Protein AF-A0A949I8U2-F1 (afdb_monomer_lite)

pLDDT: mean 82.17, std 10.76, range [51.12, 95.31]

Radius of gyration: 41.18 Å; chains: 1; bounding box: 83×36×107 Å

Sequence (139 aa):
MKFLATILLMGFMGMALFGLIGMTHQMSGHSGSDCLASFVVGNIICPDGNDSFSYAFYHIQAYQFFGNAFISSFAAISAVIALAFVLAFIFIEIDNRLVLKSQIFYLKKRFSEIIDSLISSRGNFIRWLSLLENSPSAR

Secondary structure (DSSP, 8-state):
-HHHHHHHHHHHHHHHHHHHHHGGGS-TTS-SS--TTHHHHTSPPPPPTTSHHHHHHHHHHHHHHHHHHHHHHHHHHHHHHHHHHHHHHHHHHHHHHHHHHHHHHHHHHHHHHHHHHHHHHHHHHHHHHHHHHT-GGG-

Structure (mmCIF, N/CA/C/O backbone):
data_AF-A0A949I8U2-F1
#
_entry.id   AF-A0A949I8U2-F1
#
loop_
_atom_site.group_PDB
_atom_site.id
_atom_site.type_symbol
_atom_site.label_atom_id
_atom_site.label_alt_id
_atom_site.label_comp_id
_atom_site.label_asym_id
_atom_site.label_entity_id
_atom_site.label_seq_id
_atom_site.pdbx_PDB_ins_code
_atom_site.Cartn_x
_atom_site.Cartn_y
_atom_site.Cartn_z
_atom_site.occupancy
_atom_site.B_iso_or_equiv
_atom_site.auth_seq_id
_atom_site.auth_comp_id
_atom_site.auth_asym_id
_atom_site.auth_atom_id
_atom_site.pdbx_PDB_model_num
ATOM 1 N N . MET A 1 1 ? -12.451 -17.356 -19.243 1.00 68.12 1 MET A N 1
ATOM 2 C CA . MET A 1 1 ? -11.489 -16.446 -18.575 1.00 68.12 1 MET A CA 1
ATOM 3 C C . MET A 1 1 ? -10.033 -16.762 -18.901 1.00 68.12 1 MET A C 1
ATOM 5 O O . MET A 1 1 ? -9.358 -15.872 -19.387 1.00 68.12 1 MET A O 1
ATOM 9 N N . LYS A 1 2 ? -9.547 -18.001 -18.708 1.00 85.56 2 LYS A N 1
ATOM 10 C CA . LYS A 1 2 ? -8.128 -18.354 -18.937 1.00 85.56 2 LYS A CA 1
ATOM 11 C C . LYS A 1 2 ? -7.639 -18.087 -20.370 1.00 85.56 2 LYS A C 1
ATOM 13 O O . LYS A 1 2 ? -6.635 -17.416 -20.531 1.00 85.56 2 LYS A O 1
ATOM 18 N N . PHE A 1 3 ? -8.396 -18.523 -21.382 1.00 93.44 3 PHE A N 1
ATOM 19 C CA . PHE A 1 3 ? -8.040 -18.339 -22.798 1.00 93.44 3 PHE A CA 1
ATOM 20 C C . PHE A 1 3 ? -7.952 -16.861 -23.219 1.00 93.44 3 PHE A C 1
ATOM 22 O O . PHE A 1 3 ? -6.986 -16.435 -23.848 1.00 93.44 3 PHE A O 1
ATOM 29 N N . LEU A 1 4 ? -8.937 -16.061 -22.800 1.00 93.94 4 LEU A N 1
ATOM 30 C CA . LEU A 1 4 ? -8.969 -14.623 -23.061 1.00 93.94 4 LEU A CA 1
ATOM 31 C C . LEU A 1 4 ? -7.820 -13.895 -22.346 1.00 93.94 4 LEU A C 1
ATOM 33 O O . LEU A 1 4 ? -7.186 -13.033 -22.945 1.00 93.94 4 LEU A O 1
ATOM 37 N N . ALA A 1 5 ? -7.500 -14.293 -21.110 1.00 94.19 5 ALA A N 1
ATOM 38 C CA . ALA A 1 5 ? -6.348 -13.768 -20.382 1.00 94.19 5 ALA A CA 1
ATOM 39 C C . ALA A 1 5 ? -5.021 -14.102 -21.082 1.00 94.19 5 ALA A C 1
ATOM 41 O O . ALA A 1 5 ? -4.173 -13.226 -21.207 1.00 94.19 5 ALA A O 1
ATOM 42 N N . THR A 1 6 ? -4.850 -15.325 -21.598 1.00 94.31 6 THR A N 1
ATOM 43 C CA . THR A 1 6 ? -3.654 -15.691 -22.375 1.00 94.31 6 THR A CA 1
ATOM 44 C C . THR A 1 6 ? -3.523 -14.889 -23.664 1.00 94.31 6 THR A C 1
ATOM 46 O O . THR A 1 6 ? -2.426 -14.431 -23.961 1.00 94.31 6 THR A O 1
ATOM 49 N N . ILE A 1 7 ? -4.616 -14.659 -24.402 1.00 95.19 7 ILE A N 1
ATOM 50 C CA . ILE A 1 7 ? -4.581 -13.833 -25.621 1.00 95.19 7 ILE A CA 1
ATOM 51 C C . ILE A 1 7 ? -4.196 -12.391 -25.286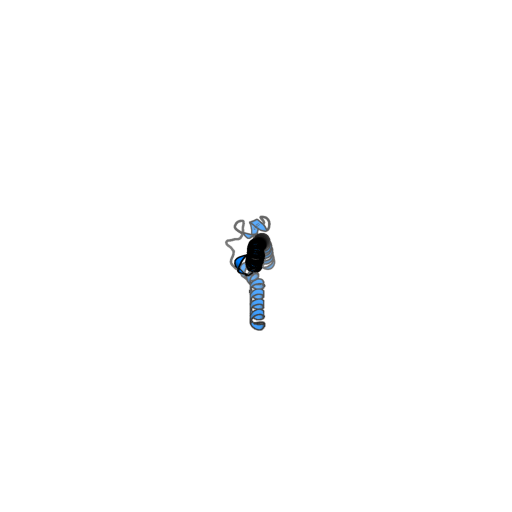 1.00 95.19 7 ILE A C 1
ATOM 53 O O . ILE A 1 7 ? -3.329 -11.823 -25.946 1.00 95.19 7 ILE A O 1
ATOM 57 N N . LEU A 1 8 ? -4.799 -11.811 -24.245 1.00 95.31 8 LEU A N 1
ATOM 58 C CA . LEU A 1 8 ? -4.476 -10.458 -23.786 1.00 95.31 8 LEU A CA 1
ATOM 59 C C . LEU A 1 8 ? -3.012 -10.331 -23.375 1.00 95.31 8 LEU A C 1
ATOM 61 O O . LEU A 1 8 ? -2.348 -9.378 -23.771 1.00 95.31 8 LEU A O 1
ATOM 65 N N . LEU A 1 9 ? -2.501 -11.300 -22.618 1.00 94.88 9 LEU A N 1
ATOM 66 C CA . LEU A 1 9 ? -1.115 -11.302 -22.164 1.00 94.88 9 LEU A CA 1
ATOM 67 C C . LEU A 1 9 ? -0.157 -11.429 -23.351 1.00 94.88 9 LEU A C 1
ATOM 69 O O . LEU A 1 9 ? 0.825 -10.698 -23.423 1.00 94.88 9 LEU A O 1
ATOM 73 N N . MET A 1 10 ? -0.471 -12.291 -24.319 1.00 93.25 10 MET A N 1
ATOM 74 C CA . MET A 1 10 ? 0.351 -12.474 -25.513 1.00 93.25 10 MET A CA 1
ATOM 75 C C . MET A 1 10 ? 0.344 -11.233 -26.416 1.00 93.25 10 MET A C 1
ATOM 77 O O . MET A 1 10 ? 1.399 -10.822 -26.893 1.00 93.25 10 MET A O 1
ATOM 81 N N . GLY A 1 11 ? -0.814 -10.588 -26.592 1.00 92.19 11 GLY A N 1
ATOM 82 C CA . GLY A 1 11 ? -0.933 -9.322 -27.319 1.00 92.19 11 GLY A CA 1
ATOM 83 C C . GLY A 1 11 ? -0.207 -8.172 -26.622 1.00 92.19 11 GLY A C 1
ATOM 84 O O . GLY A 1 11 ? 0.500 -7.406 -27.273 1.00 92.19 11 GLY A O 1
ATOM 85 N N . PHE A 1 12 ? -0.311 -8.088 -25.294 1.00 91.38 12 PHE A N 1
ATOM 86 C CA . PHE A 1 12 ? 0.429 -7.118 -24.492 1.00 91.38 12 PHE A CA 1
ATOM 87 C C . PHE A 1 12 ? 1.941 -7.320 -24.620 1.00 91.38 12 PHE A C 1
ATOM 89 O O . PHE A 1 12 ? 2.662 -6.366 -24.897 1.00 91.38 12 PHE A O 1
ATOM 96 N N . MET A 1 13 ? 2.420 -8.562 -24.494 1.00 88.88 13 MET A N 1
ATOM 97 C CA . MET A 1 13 ? 3.840 -8.887 -24.634 1.00 88.88 13 MET A CA 1
ATOM 98 C C . MET A 1 13 ? 4.349 -8.574 -26.046 1.00 88.88 13 MET A C 1
ATOM 100 O O . MET A 1 13 ? 5.430 -8.016 -26.203 1.00 88.88 13 MET A O 1
ATOM 104 N N . GLY A 1 14 ? 3.548 -8.881 -27.070 1.00 86.62 14 GLY A N 1
ATOM 105 C CA . GLY A 1 14 ? 3.848 -8.535 -28.456 1.00 86.62 14 GLY A CA 1
ATOM 106 C C . GLY A 1 14 ? 3.973 -7.026 -28.655 1.00 86.62 14 GLY A C 1
ATOM 107 O O . GLY A 1 14 ? 4.978 -6.563 -29.185 1.00 86.62 14 GLY A O 1
ATOM 108 N N . MET A 1 15 ? 3.007 -6.240 -28.173 1.00 83.69 15 MET A N 1
ATOM 109 C CA . MET A 1 15 ? 3.086 -4.778 -28.253 1.00 83.69 15 MET A CA 1
ATOM 110 C C . MET A 1 15 ? 4.267 -4.210 -27.464 1.00 83.69 15 MET A C 1
ATOM 112 O O . MET A 1 15 ? 4.915 -3.285 -27.943 1.00 83.69 15 MET A O 1
ATOM 116 N N . ALA A 1 16 ? 4.591 -4.770 -26.299 1.00 81.25 16 ALA A N 1
ATOM 117 C CA . ALA A 1 16 ? 5.736 -4.329 -25.507 1.00 81.25 16 ALA A CA 1
ATOM 118 C C . ALA A 1 16 ? 7.074 -4.592 -26.222 1.00 81.25 16 ALA A C 1
ATOM 120 O O . ALA A 1 16 ? 7.932 -3.714 -26.259 1.00 81.25 16 ALA A O 1
ATOM 121 N N . LEU A 1 17 ? 7.245 -5.778 -26.816 1.00 78.62 17 LEU A N 1
ATOM 122 C CA . LEU A 1 17 ? 8.485 -6.167 -27.496 1.00 78.62 17 LEU A CA 1
ATOM 123 C C . LEU A 1 17 ? 8.657 -5.464 -28.847 1.00 78.62 17 LEU A C 1
ATOM 125 O O . LEU A 1 17 ? 9.728 -4.937 -29.137 1.00 78.62 17 LEU A O 1
ATOM 129 N N . PHE A 1 18 ? 7.611 -5.439 -29.675 1.00 79.38 18 PHE A N 1
ATOM 130 C CA . PHE A 1 18 ? 7.691 -4.886 -31.030 1.00 79.38 18 PHE A CA 1
ATOM 131 C C . PHE A 1 18 ? 7.427 -3.379 -31.087 1.00 79.38 18 PHE A C 1
ATOM 133 O O . PHE A 1 18 ? 7.906 -2.714 -32.004 1.00 79.38 18 PHE A O 1
ATOM 140 N N . GLY A 1 19 ? 6.717 -2.815 -30.106 1.00 78.06 19 GLY A N 1
ATOM 141 C CA . GLY A 1 19 ? 6.417 -1.384 -30.056 1.00 78.06 19 GLY A CA 1
ATOM 142 C C . GLY A 1 19 ? 7.671 -0.519 -29.949 1.00 78.06 19 GLY A C 1
ATOM 143 O O . GLY A 1 19 ? 7.775 0.481 -30.649 1.00 78.06 19 GLY A O 1
ATOM 144 N N . LEU A 1 20 ? 8.656 -0.939 -29.148 1.00 74.44 20 LEU A N 1
ATOM 145 C CA . LEU A 1 20 ? 9.923 -0.214 -28.977 1.00 74.44 20 LEU A CA 1
ATOM 146 C C . LEU A 1 20 ? 10.793 -0.232 -30.238 1.00 74.44 20 LEU A C 1
ATOM 148 O O . LEU A 1 20 ? 11.440 0.761 -30.557 1.00 74.44 20 LEU A O 1
ATOM 152 N N . ILE A 1 21 ? 10.783 -1.345 -30.972 1.00 73.19 21 ILE A N 1
ATOM 153 C CA . ILE A 1 21 ? 11.519 -1.477 -32.234 1.00 73.19 21 ILE A CA 1
ATOM 154 C C . ILE A 1 21 ? 10.865 -0.604 -33.312 1.00 73.19 21 ILE A C 1
ATOM 156 O O . ILE A 1 21 ? 11.561 0.019 -34.101 1.00 73.19 21 ILE A O 1
ATOM 160 N N . GLY A 1 22 ? 9.532 -0.497 -33.319 1.00 71.94 22 GLY A N 1
ATOM 161 C CA . GLY A 1 22 ? 8.802 0.368 -34.249 1.00 71.94 22 GLY A CA 1
ATOM 162 C C . GLY A 1 22 ? 9.002 1.872 -34.017 1.00 71.94 22 GLY A C 1
ATOM 163 O O . GLY A 1 22 ? 8.816 2.654 -34.947 1.00 71.94 22 GLY A O 1
ATOM 164 N N . MET A 1 23 ? 9.410 2.294 -32.813 1.00 70.56 23 MET A N 1
ATOM 165 C CA . MET A 1 23 ? 9.640 3.711 -32.479 1.00 70.56 23 MET A CA 1
ATOM 166 C C . MET A 1 23 ? 10.866 4.325 -33.177 1.00 70.56 23 MET A C 1
ATOM 168 O O . MET A 1 23 ? 10.978 5.546 -33.254 1.00 70.56 23 MET A O 1
ATOM 172 N N . THR A 1 24 ? 11.771 3.508 -33.719 1.00 69.06 24 THR A N 1
ATOM 173 C CA . THR A 1 24 ? 13.047 3.953 -34.310 1.00 69.06 24 THR A CA 1
ATOM 174 C C . THR A 1 24 ? 12.869 4.698 -35.637 1.00 69.06 24 THR A C 1
ATOM 176 O O . THR A 1 24 ? 13.726 5.490 -36.026 1.00 69.06 24 THR A O 1
ATOM 179 N N . HIS A 1 25 ? 11.747 4.481 -36.331 1.00 57.88 25 HIS A N 1
ATOM 180 C CA . HIS A 1 25 ? 11.596 4.821 -37.747 1.00 57.88 25 HIS A CA 1
ATOM 181 C C . HIS A 1 25 ? 11.110 6.249 -38.061 1.00 57.88 25 HIS A C 1
ATOM 183 O O . HIS A 1 25 ? 10.920 6.560 -39.236 1.00 57.88 25 HIS A O 1
ATOM 189 N N . GLN A 1 26 ? 10.905 7.139 -37.080 1.00 54.75 26 GLN A N 1
ATOM 190 C CA . GLN A 1 26 ? 10.228 8.420 -37.364 1.00 54.75 26 GLN A CA 1
ATOM 191 C C . GLN A 1 26 ? 10.635 9.633 -36.515 1.00 54.75 26 GLN A C 1
ATOM 193 O O . GLN A 1 26 ? 9.922 10.633 -36.496 1.00 54.75 26 GLN A O 1
ATOM 198 N N . MET A 1 27 ? 11.784 9.596 -35.839 1.00 55.94 27 MET A N 1
ATOM 199 C CA . MET A 1 27 ? 12.184 10.662 -34.907 1.00 55.94 27 MET A CA 1
ATOM 200 C C . MET A 1 27 ? 13.413 11.468 -35.346 1.00 55.94 27 MET A C 1
ATOM 202 O O . MET A 1 27 ? 14.183 11.927 -34.508 1.00 55.94 27 MET A O 1
ATOM 206 N N . SER A 1 28 ? 13.564 11.743 -36.645 1.00 52.69 28 SER A N 1
ATOM 207 C CA . SER A 1 28 ? 14.582 12.686 -37.154 1.00 52.69 28 SER A CA 1
ATOM 208 C C . SER A 1 28 ? 14.428 14.128 -36.623 1.00 52.69 28 SER A C 1
ATOM 210 O O . SER A 1 28 ? 15.264 14.972 -36.921 1.00 52.69 28 SER A O 1
ATOM 212 N N . GLY A 1 29 ? 13.364 14.424 -35.861 1.00 53.69 29 GLY A N 1
ATOM 213 C CA . GLY A 1 29 ? 13.139 15.705 -35.179 1.00 53.69 29 GLY A CA 1
ATOM 214 C C . GLY A 1 29 ? 13.449 15.718 -33.674 1.00 53.69 29 GLY A C 1
ATOM 215 O O . GLY A 1 29 ? 13.360 16.780 -33.069 1.00 53.69 29 GLY A O 1
ATOM 216 N N . HIS A 1 30 ? 13.802 14.577 -33.064 1.00 57.88 30 HIS A N 1
ATOM 217 C CA . HIS A 1 30 ? 14.139 14.463 -31.630 1.00 57.88 30 HIS A CA 1
ATOM 218 C C . HIS A 1 30 ? 15.588 14.013 -31.375 1.00 57.88 30 HIS A C 1
ATOM 220 O O . HIS A 1 30 ? 15.966 13.729 -30.238 1.00 57.88 30 HIS A O 1
ATOM 226 N N . SER A 1 31 ? 16.412 13.952 -32.419 1.00 55.38 31 SER A N 1
ATOM 227 C CA . SER A 1 31 ? 17.858 13.756 -32.317 1.00 55.38 31 SER A CA 1
ATOM 228 C C . SER A 1 31 ? 18.483 14.966 -31.613 1.00 55.38 31 SER A C 1
ATOM 230 O O . SER A 1 31 ? 18.550 16.050 -32.192 1.00 55.38 31 SER A O 1
ATOM 232 N N . GLY A 1 32 ? 18.891 14.813 -30.349 1.00 60.03 32 GLY A N 1
ATOM 233 C CA . GLY A 1 32 ? 19.479 15.905 -29.565 1.00 60.03 32 GLY A CA 1
ATOM 234 C C . GLY A 1 32 ? 19.064 15.942 -28.091 1.00 60.03 32 GLY A C 1
ATOM 235 O O . GLY A 1 32 ? 18.757 14.917 -27.480 1.00 60.03 32 GLY A O 1
ATOM 236 N N . SER A 1 33 ? 19.086 17.153 -27.525 1.00 58.81 33 SER A N 1
ATOM 237 C CA . SER A 1 33 ? 18.779 17.477 -26.123 1.00 58.81 33 SER A CA 1
ATOM 238 C C . SER A 1 33 ? 17.289 17.449 -25.764 1.00 58.81 33 SER A C 1
ATOM 240 O O . SER A 1 33 ? 16.954 17.436 -24.585 1.00 58.81 33 SER A O 1
ATOM 242 N N . ASP A 1 34 ? 16.390 17.416 -26.752 1.00 67.62 34 ASP A N 1
ATOM 243 C CA . ASP A 1 34 ? 14.935 17.567 -26.549 1.00 67.62 34 ASP A CA 1
ATOM 244 C C . ASP A 1 34 ? 14.218 16.237 -26.264 1.00 67.62 34 ASP A C 1
ATOM 246 O O . ASP A 1 34 ? 13.004 16.089 -26.414 1.00 67.62 34 ASP A O 1
ATOM 250 N N . CYS A 1 35 ? 14.983 15.236 -25.848 1.00 75.25 35 CYS A N 1
ATOM 251 C CA . CYS A 1 35 ? 14.499 13.901 -25.575 1.00 75.25 35 CYS A CA 1
ATOM 252 C C . CYS A 1 35 ? 14.222 13.741 -24.075 1.00 75.25 35 CYS A C 1
ATOM 254 O O . CYS A 1 35 ? 15.145 13.788 -23.262 1.00 75.25 35 CYS A O 1
ATOM 256 N N . LEU A 1 36 ? 12.963 13.498 -23.688 1.00 76.69 36 LEU A N 1
ATOM 257 C CA . LEU A 1 36 ? 12.579 13.335 -22.274 1.00 76.69 36 LEU A CA 1
ATOM 258 C C . LEU A 1 36 ? 13.345 12.209 -21.563 1.00 76.69 36 LEU A C 1
ATOM 260 O O . LEU A 1 36 ? 13.651 12.313 -20.378 1.00 76.69 36 LEU A O 1
ATOM 264 N N . ALA A 1 37 ? 13.687 11.147 -22.292 1.00 78.00 37 ALA A N 1
ATOM 265 C CA . ALA A 1 37 ? 14.477 10.041 -21.764 1.00 78.00 37 ALA A CA 1
ATOM 266 C C . ALA A 1 37 ? 15.908 10.468 -21.363 1.00 78.00 37 ALA A C 1
ATOM 268 O O . ALA A 1 37 ? 16.471 9.899 -20.428 1.00 78.00 37 ALA A O 1
ATOM 269 N N . SER A 1 38 ? 16.463 11.523 -21.973 1.00 78.50 38 SER A N 1
ATOM 270 C CA . SER A 1 38 ? 17.796 12.034 -21.620 1.00 78.50 38 SER A CA 1
ATOM 271 C C . SER A 1 38 ? 17.884 12.600 -20.207 1.00 78.50 38 SER A C 1
ATOM 273 O O . SER A 1 38 ? 18.914 12.425 -19.554 1.00 78.50 38 SER A O 1
ATOM 275 N N . PHE A 1 39 ? 16.788 13.151 -19.676 1.00 78.56 39 PHE A N 1
ATOM 276 C CA . PHE A 1 39 ? 16.746 13.667 -18.305 1.00 78.56 39 PHE A CA 1
ATOM 277 C C . PHE A 1 39 ? 16.998 12.590 -17.250 1.00 78.56 39 PHE A C 1
ATOM 279 O O . PHE A 1 39 ? 17.498 12.896 -16.170 1.00 78.56 39 PHE A O 1
ATOM 286 N N . VAL A 1 40 ? 16.636 11.339 -17.542 1.00 81.06 40 VAL A N 1
ATOM 287 C CA . VAL A 1 40 ? 16.657 10.248 -16.558 1.00 81.06 40 VAL A CA 1
ATOM 288 C C . VAL A 1 40 ? 17.764 9.230 -16.816 1.00 81.06 40 VAL A C 1
ATOM 290 O O . VAL A 1 40 ? 18.256 8.625 -15.868 1.00 81.06 40 VAL A O 1
ATOM 293 N N . VAL A 1 41 ? 18.199 9.067 -18.070 1.00 80.12 41 VAL A N 1
ATOM 294 C CA . VAL A 1 41 ? 19.268 8.123 -18.448 1.00 80.12 41 VAL A CA 1
ATOM 295 C C . VAL A 1 41 ? 20.671 8.758 -18.376 1.00 80.12 41 VAL A C 1
ATOM 297 O O . VAL A 1 41 ? 21.667 8.040 -18.380 1.00 80.12 41 VAL A O 1
ATOM 300 N N . GLY A 1 42 ? 20.777 10.086 -18.219 1.00 69.19 42 GLY A N 1
ATOM 301 C CA . GLY A 1 42 ? 22.032 10.752 -17.834 1.00 69.19 42 GLY A CA 1
ATOM 302 C C . GLY A 1 42 ? 22.575 11.794 -18.814 1.00 69.19 42 GLY A C 1
ATOM 303 O O . GLY A 1 42 ? 23.779 11.825 -19.048 1.00 69.19 42 GLY A O 1
ATOM 304 N N . ASN A 1 43 ? 21.726 12.662 -19.375 1.00 58.81 43 ASN A N 1
ATOM 305 C CA . ASN A 1 43 ? 22.102 13.773 -20.271 1.00 58.81 43 ASN A CA 1
ATOM 306 C C . ASN A 1 43 ? 22.910 13.369 -21.521 1.00 58.81 43 ASN A C 1
ATOM 308 O O . ASN A 1 43 ? 23.555 14.205 -22.154 1.00 58.81 43 ASN A O 1
ATOM 312 N N . ILE A 1 44 ? 22.864 12.095 -21.906 1.00 63.97 44 ILE A N 1
ATOM 313 C CA . ILE A 1 44 ? 23.430 11.619 -23.167 1.00 63.97 44 ILE A CA 1
ATOM 314 C C . ILE A 1 44 ? 22.401 11.896 -24.262 1.00 63.97 44 ILE A C 1
ATOM 316 O O . ILE A 1 44 ? 21.223 11.571 -24.091 1.00 63.97 44 ILE A O 1
ATOM 320 N N . ILE A 1 45 ? 22.855 12.494 -25.368 1.00 70.19 45 ILE A N 1
ATOM 321 C CA . ILE A 1 45 ? 22.065 12.709 -26.589 1.00 70.19 45 ILE A CA 1
ATOM 322 C C . ILE A 1 45 ? 21.360 11.398 -26.948 1.00 70.19 45 ILE A C 1
ATOM 324 O O . ILE A 1 45 ? 22.005 10.348 -26.977 1.00 70.19 45 ILE A O 1
ATOM 328 N N . CYS A 1 46 ? 20.046 11.449 -27.179 1.00 75.00 46 CYS A N 1
ATOM 329 C CA . CYS A 1 46 ? 19.299 10.240 -27.512 1.00 75.00 46 CYS A CA 1
ATOM 330 C C . CYS A 1 46 ? 19.907 9.580 -28.758 1.00 75.00 46 CYS A C 1
ATOM 332 O O . CYS A 1 46 ? 20.143 10.283 -29.743 1.00 75.00 46 CYS A O 1
ATOM 334 N N . PRO A 1 47 ? 20.214 8.269 -28.704 1.00 74.12 47 PRO A N 1
ATOM 335 C CA . PRO A 1 47 ? 20.884 7.588 -29.801 1.00 74.12 47 PRO A CA 1
ATOM 336 C C . PRO A 1 47 ? 20.048 7.709 -31.073 1.00 74.12 47 PRO A C 1
ATOM 338 O O . PRO A 1 47 ? 18.825 7.567 -31.033 1.00 74.12 47 PRO A O 1
ATOM 341 N N . ASP A 1 48 ? 20.708 7.965 -32.199 1.00 70.50 48 ASP A N 1
ATOM 342 C CA . ASP A 1 48 ? 20.029 8.012 -33.487 1.00 70.50 48 ASP A CA 1
ATOM 343 C C . ASP A 1 48 ? 19.399 6.644 -33.786 1.00 70.50 48 ASP A C 1
ATOM 345 O O . ASP A 1 48 ? 20.001 5.596 -33.532 1.00 70.50 48 ASP A O 1
ATOM 349 N N . GLY A 1 49 ? 18.193 6.641 -34.363 1.00 69.44 49 GLY A N 1
ATOM 350 C CA . GLY A 1 49 ? 17.415 5.427 -34.669 1.00 69.44 49 GLY A CA 1
ATOM 351 C C . GLY A 1 49 ? 18.078 4.444 -35.650 1.00 69.44 49 GLY A C 1
ATOM 352 O O . GLY A 1 49 ? 17.480 3.423 -35.986 1.00 69.44 49 GLY A O 1
ATOM 353 N N . ASN A 1 50 ? 19.309 4.727 -36.090 1.00 72.44 50 ASN A N 1
ATOM 354 C CA . ASN A 1 50 ? 20.136 3.863 -36.931 1.00 72.44 50 ASN A CA 1
ATOM 355 C C . ASN A 1 50 ? 20.487 2.535 -36.244 1.00 72.44 50 ASN A C 1
ATOM 357 O O . ASN A 1 50 ? 20.584 1.516 -36.925 1.00 72.44 50 ASN A O 1
ATOM 361 N N . ASP A 1 51 ? 20.649 2.531 -34.917 1.00 77.81 51 ASP A N 1
ATOM 362 C CA . ASP A 1 51 ? 20.758 1.300 -34.131 1.00 77.81 51 ASP A CA 1
ATOM 363 C C . ASP A 1 51 ? 19.489 1.095 -33.299 1.00 77.81 51 ASP A C 1
ATOM 365 O O . ASP A 1 51 ? 19.322 1.631 -32.199 1.00 77.81 51 ASP A O 1
ATOM 369 N N . SER A 1 52 ? 18.583 0.282 -33.844 1.00 78.94 52 SER A N 1
ATOM 370 C CA . SER A 1 52 ? 17.292 -0.013 -33.224 1.00 78.94 52 SER A CA 1
ATOM 371 C C . SER A 1 52 ? 17.418 -0.675 -31.850 1.00 78.94 52 SER A C 1
ATOM 373 O O . SER A 1 52 ? 16.557 -0.467 -30.994 1.00 78.94 52 SER A O 1
ATOM 375 N N . PHE A 1 53 ? 18.484 -1.444 -31.606 1.00 81.31 53 PHE A N 1
ATOM 376 C CA . PHE A 1 53 ? 18.689 -2.109 -30.320 1.00 81.31 53 PHE A CA 1
ATOM 377 C C . PHE A 1 53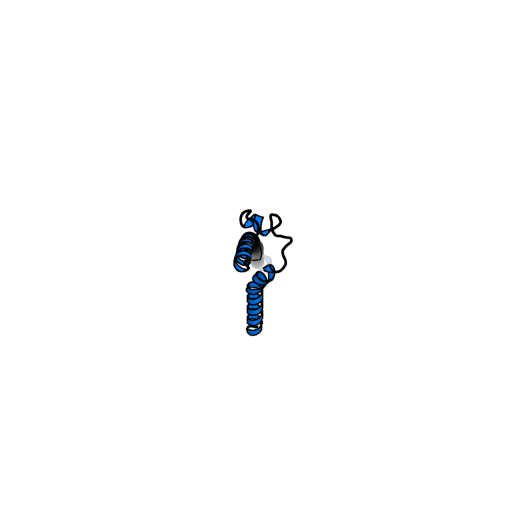 ? 19.166 -1.130 -29.252 1.00 81.31 53 PHE A C 1
ATOM 379 O O . PHE A 1 53 ? 18.616 -1.119 -28.149 1.00 81.31 53 PHE A O 1
ATOM 386 N N . SER A 1 54 ? 20.140 -0.280 -29.583 1.00 79.75 54 SER A N 1
ATOM 387 C CA . SER A 1 54 ? 20.616 0.775 -28.681 1.00 79.75 54 SER A CA 1
ATOM 388 C C . SER A 1 54 ? 19.496 1.761 -28.332 1.00 79.75 54 SER A C 1
ATOM 390 O O . SER A 1 54 ? 19.277 2.071 -27.158 1.00 79.75 54 SER A O 1
ATOM 392 N N . TYR A 1 55 ? 18.695 2.159 -29.326 1.00 80.12 55 TYR A N 1
ATOM 393 C CA . TYR A 1 55 ? 17.528 3.017 -29.126 1.00 80.12 55 TYR A CA 1
ATOM 394 C C . TYR A 1 55 ? 16.478 2.386 -28.201 1.00 80.12 55 TYR A C 1
ATOM 396 O O . TYR A 1 55 ? 16.008 3.033 -27.259 1.00 80.12 55 TYR A O 1
ATOM 404 N N . ALA A 1 56 ? 16.134 1.113 -28.424 1.00 82.75 56 ALA A N 1
ATOM 405 C CA . ALA A 1 56 ? 15.176 0.397 -27.586 1.00 82.75 56 ALA A CA 1
ATOM 406 C C . ALA A 1 56 ? 15.682 0.250 -26.143 1.00 82.75 56 ALA A C 1
ATOM 408 O O . ALA A 1 56 ? 14.931 0.500 -25.200 1.00 82.75 56 ALA A O 1
ATOM 409 N N . PHE A 1 57 ? 16.955 -0.103 -25.951 1.00 85.06 57 PHE A N 1
ATOM 410 C CA . PHE A 1 57 ? 17.539 -0.264 -24.618 1.00 85.06 57 PHE A CA 1
ATOM 411 C C . PHE A 1 57 ? 17.562 1.052 -23.835 1.00 85.06 57 PHE A C 1
ATOM 413 O O . PHE A 1 57 ? 17.208 1.075 -22.656 1.00 85.06 57 PHE A O 1
ATOM 420 N N . TYR A 1 58 ? 17.891 2.156 -24.506 1.00 84.12 58 TYR A N 1
ATOM 421 C CA . TYR A 1 58 ? 17.855 3.492 -23.920 1.00 84.12 58 TYR A CA 1
ATOM 422 C C . TYR A 1 58 ? 16.453 3.857 -23.403 1.00 84.12 58 TYR A C 1
ATOM 424 O O . TYR A 1 58 ? 16.290 4.301 -22.265 1.00 84.12 58 TYR A O 1
ATOM 432 N N . HIS A 1 59 ? 15.410 3.593 -24.194 1.00 83.81 59 HIS A N 1
ATOM 433 C CA . HIS A 1 59 ? 14.029 3.852 -23.781 1.00 83.81 59 HIS A CA 1
ATOM 434 C C . HIS A 1 59 ? 13.561 2.900 -22.677 1.00 83.81 59 HIS A C 1
ATOM 436 O O . HIS A 1 59 ? 12.848 3.331 -21.774 1.00 83.81 59 HIS A O 1
ATOM 442 N N . ILE A 1 60 ? 13.997 1.635 -22.678 1.00 87.12 60 ILE A N 1
ATOM 443 C CA . ILE A 1 60 ? 13.723 0.693 -21.581 1.00 87.12 60 ILE A CA 1
ATOM 444 C C . ILE A 1 60 ? 14.284 1.221 -20.258 1.00 87.12 60 ILE A C 1
ATOM 446 O O . ILE A 1 60 ? 13.584 1.165 -19.248 1.00 87.12 60 ILE A O 1
ATOM 450 N N . GLN A 1 61 ? 15.500 1.771 -20.246 1.00 87.38 61 GLN A N 1
ATOM 451 C CA . GLN A 1 61 ? 16.076 2.367 -19.035 1.00 87.38 61 GLN A CA 1
ATOM 452 C C . GLN A 1 61 ? 15.256 3.562 -18.539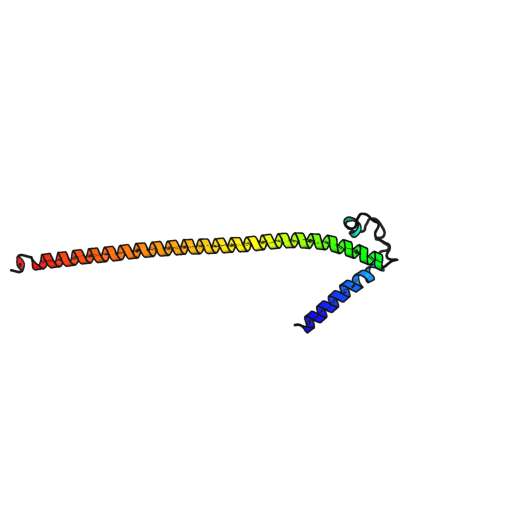 1.00 87.38 61 GLN A C 1
ATOM 454 O O . GLN A 1 61 ? 14.960 3.656 -17.346 1.00 87.38 61 GLN A O 1
ATOM 459 N N . ALA A 1 62 ? 14.814 4.434 -19.447 1.00 86.62 62 ALA A N 1
ATOM 460 C CA . ALA A 1 62 ? 13.928 5.537 -19.090 1.00 86.62 62 ALA A CA 1
ATOM 461 C C . ALA A 1 62 ? 12.590 5.030 -18.519 1.00 86.62 62 ALA A C 1
ATOM 463 O O . ALA A 1 62 ? 12.150 5.494 -17.466 1.00 86.62 62 ALA A O 1
ATOM 464 N N . TYR A 1 63 ? 11.971 4.027 -19.152 1.00 87.44 63 TYR A N 1
ATOM 465 C CA . TYR A 1 63 ? 10.748 3.393 -18.653 1.00 87.44 63 TYR A CA 1
ATOM 466 C C . TYR A 1 63 ? 10.936 2.760 -17.274 1.00 87.44 63 TYR A C 1
ATOM 468 O O . TYR A 1 63 ? 10.044 2.873 -16.436 1.00 87.44 63 TYR A O 1
ATOM 476 N N . GLN A 1 64 ? 12.079 2.127 -17.008 1.00 88.19 64 GLN A N 1
ATOM 477 C CA . GLN A 1 64 ? 12.397 1.586 -15.686 1.00 88.19 64 GLN A CA 1
ATOM 478 C C . GLN A 1 64 ? 12.497 2.693 -14.638 1.00 88.19 64 GLN A C 1
ATOM 480 O O . GLN A 1 64 ? 11.944 2.546 -13.550 1.00 88.19 64 GLN A O 1
ATOM 485 N N . PHE A 1 65 ? 13.152 3.810 -14.960 1.00 87.88 65 PHE A N 1
ATOM 486 C CA . PHE A 1 65 ? 13.266 4.940 -14.042 1.00 87.88 65 PHE A CA 1
ATOM 487 C C . PHE A 1 65 ? 11.891 5.520 -13.691 1.00 87.88 65 PHE A C 1
ATOM 489 O O . PHE A 1 65 ? 11.531 5.599 -12.513 1.00 87.88 65 PHE A O 1
ATOM 496 N N . PHE A 1 66 ? 11.086 5.861 -14.703 1.00 85.31 66 PHE A N 1
ATOM 497 C CA . PHE A 1 66 ? 9.737 6.381 -14.483 1.00 85.31 66 PHE A CA 1
ATOM 498 C C . PHE A 1 66 ? 8.853 5.354 -13.771 1.00 85.31 66 PHE A C 1
ATOM 500 O O . PHE A 1 66 ? 8.189 5.686 -12.791 1.00 85.31 66 PHE A O 1
ATOM 507 N N . GLY A 1 67 ? 8.888 4.092 -14.203 1.00 86.38 67 GLY A N 1
ATOM 508 C CA . GLY A 1 67 ? 8.135 2.998 -13.595 1.00 86.38 67 GLY A CA 1
ATOM 509 C C . GLY A 1 67 ? 8.457 2.820 -12.114 1.00 86.38 67 GLY A C 1
ATOM 510 O O . GLY A 1 67 ? 7.544 2.737 -11.298 1.00 86.38 67 GLY A O 1
ATOM 511 N N . ASN A 1 68 ? 9.735 2.853 -11.735 1.00 85.88 68 ASN A N 1
ATOM 512 C CA . ASN A 1 68 ? 10.152 2.752 -10.336 1.00 85.88 68 ASN A CA 1
ATOM 513 C C . ASN A 1 68 ? 9.691 3.954 -9.498 1.00 85.88 68 ASN A C 1
ATOM 515 O O . ASN A 1 68 ? 9.264 3.777 -8.352 1.00 85.88 68 ASN A O 1
ATOM 519 N N . ALA A 1 69 ? 9.711 5.166 -10.060 1.00 83.00 69 ALA A N 1
ATOM 520 C CA . ALA A 1 69 ? 9.173 6.347 -9.388 1.00 83.00 69 ALA A CA 1
ATOM 521 C C . ALA A 1 69 ? 7.662 6.200 -9.121 1.00 83.00 69 ALA A C 1
ATOM 523 O O . ALA A 1 69 ? 7.200 6.450 -8.004 1.00 83.00 69 ALA A O 1
ATOM 524 N N . PHE A 1 70 ? 6.900 5.700 -10.099 1.00 83.12 70 PHE A N 1
ATOM 525 C CA . PHE A 1 70 ? 5.472 5.422 -9.933 1.00 83.12 70 PHE A CA 1
ATOM 526 C C . PHE A 1 70 ? 5.198 4.290 -8.944 1.00 83.12 70 PHE A C 1
ATOM 528 O O . PHE A 1 70 ? 4.329 4.442 -8.090 1.00 83.12 70 PHE A O 1
ATOM 535 N N . ILE A 1 71 ? 5.935 3.180 -9.013 1.00 84.25 71 ILE A N 1
ATOM 536 C CA . ILE A 1 71 ? 5.747 2.027 -8.121 1.00 84.25 71 ILE A CA 1
ATOM 537 C C . ILE A 1 71 ? 6.041 2.416 -6.673 1.00 84.25 71 ILE A C 1
ATOM 539 O O . ILE A 1 71 ? 5.252 2.082 -5.793 1.00 84.25 71 ILE A O 1
ATOM 543 N N . SER A 1 72 ? 7.129 3.148 -6.413 1.00 80.94 72 SER A N 1
ATOM 544 C CA . SER A 1 72 ? 7.450 3.595 -5.051 1.00 80.94 72 SER A CA 1
ATOM 545 C C . SER A 1 72 ? 6.374 4.531 -4.491 1.00 80.94 72 SER A C 1
ATOM 547 O O . SER A 1 72 ? 5.920 4.347 -3.360 1.00 80.94 72 SER A O 1
ATOM 549 N N . SER A 1 73 ? 5.887 5.466 -5.310 1.00 83.31 73 SER A N 1
ATOM 550 C CA . SER A 1 73 ? 4.815 6.392 -4.936 1.00 83.31 73 SER A CA 1
ATOM 551 C C . SER A 1 73 ? 3.495 5.659 -4.697 1.00 83.31 73 SER A C 1
ATOM 553 O O . SER A 1 73 ? 2.815 5.893 -3.701 1.00 83.31 73 SER A O 1
ATOM 555 N N . PHE A 1 74 ? 3.140 4.723 -5.576 1.00 88.00 74 PHE A N 1
ATOM 556 C CA . PHE A 1 74 ? 1.925 3.926 -5.462 1.00 88.00 74 PHE A CA 1
ATOM 557 C C . PHE A 1 74 ? 1.962 3.008 -4.239 1.00 88.00 74 PHE A C 1
ATOM 559 O O . PHE A 1 74 ? 0.978 2.926 -3.509 1.00 88.00 74 PHE A O 1
ATOM 566 N N . ALA A 1 75 ? 3.102 2.368 -3.968 1.00 85.12 75 ALA A N 1
ATOM 567 C CA . ALA A 1 75 ? 3.298 1.548 -2.780 1.00 85.12 75 ALA A CA 1
ATOM 568 C C . ALA A 1 75 ? 3.093 2.376 -1.505 1.00 85.12 75 ALA A C 1
ATOM 570 O O . ALA A 1 75 ? 2.318 1.973 -0.639 1.00 85.12 75 ALA A O 1
ATOM 571 N N . ALA A 1 76 ? 3.694 3.567 -1.426 1.00 86.38 76 ALA A N 1
ATOM 572 C CA . ALA A 1 76 ? 3.509 4.476 -0.298 1.00 86.38 76 ALA A CA 1
ATOM 573 C C . ALA A 1 76 ? 2.038 4.894 -0.125 1.00 86.38 76 ALA A C 1
ATOM 575 O O . ALA A 1 76 ? 1.493 4.785 0.972 1.00 86.38 76 ALA A O 1
ATOM 576 N N . ILE A 1 77 ? 1.365 5.297 -1.208 1.00 90.62 77 ILE A N 1
ATOM 577 C CA . ILE A 1 77 ? -0.058 5.675 -1.180 1.00 90.62 77 ILE A CA 1
ATOM 578 C C . ILE A 1 77 ? -0.925 4.492 -0.734 1.00 90.62 77 ILE A C 1
ATOM 580 O O . ILE A 1 77 ? -1.780 4.641 0.138 1.00 90.62 77 ILE A O 1
ATOM 584 N N . SER A 1 78 ? -0.684 3.300 -1.280 1.00 91.00 78 SER A N 1
ATOM 585 C CA . SER A 1 78 ? -1.427 2.091 -0.919 1.00 91.00 78 SER A CA 1
ATOM 586 C C . SER A 1 78 ? -1.228 1.702 0.548 1.00 91.00 78 SER A C 1
ATOM 588 O O . SER A 1 78 ? -2.190 1.315 1.210 1.00 91.00 78 SER A O 1
ATOM 590 N N . ALA A 1 79 ? -0.018 1.879 1.089 1.00 91.56 79 ALA A N 1
ATOM 591 C CA . ALA A 1 79 ? 0.285 1.630 2.492 1.00 91.56 79 ALA A CA 1
ATOM 592 C C . ALA A 1 79 ? -0.441 2.620 3.415 1.00 91.56 79 ALA A C 1
ATOM 594 O O . ALA A 1 79 ? -0.996 2.210 4.433 1.00 91.56 79 ALA A O 1
ATOM 595 N N . VAL A 1 80 ? -0.500 3.903 3.042 1.00 93.12 80 VAL A N 1
ATOM 596 C CA . VAL A 1 80 ? -1.258 4.924 3.786 1.00 93.12 80 VAL A CA 1
ATOM 597 C C . VAL A 1 80 ? -2.752 4.604 3.783 1.00 93.12 80 VAL A C 1
ATOM 599 O O . VAL A 1 80 ? -3.391 4.652 4.833 1.00 93.12 80 VAL A O 1
ATOM 602 N N . ILE A 1 81 ? -3.307 4.225 2.629 1.00 94.56 81 ILE A N 1
ATOM 603 C CA . ILE A 1 81 ? -4.714 3.824 2.516 1.00 94.56 81 ILE A CA 1
ATOM 604 C C . ILE A 1 81 ? -4.986 2.595 3.390 1.00 94.56 81 ILE A C 1
ATOM 606 O O . ILE A 1 81 ? -5.935 2.599 4.172 1.00 94.56 81 ILE A O 1
ATOM 610 N N . ALA A 1 82 ? -4.139 1.566 3.318 1.00 94.88 82 ALA A N 1
ATOM 611 C CA . ALA A 1 82 ? -4.277 0.367 4.140 1.00 94.88 82 ALA A CA 1
ATOM 612 C C . ALA A 1 82 ? -4.222 0.690 5.642 1.00 94.88 82 ALA A C 1
ATOM 614 O O . ALA A 1 82 ? -5.061 0.209 6.402 1.00 94.88 82 ALA A O 1
ATOM 615 N N . LEU A 1 83 ? -3.294 1.554 6.067 1.00 95.31 83 LEU A N 1
ATOM 616 C CA . LEU A 1 83 ? -3.197 2.005 7.455 1.00 95.31 83 LEU A CA 1
ATOM 617 C C . LEU A 1 83 ? -4.470 2.739 7.898 1.00 95.31 83 LEU A C 1
ATOM 619 O O . LEU A 1 83 ? -4.976 2.477 8.987 1.00 95.31 83 LEU A O 1
ATOM 623 N N . ALA A 1 84 ? -5.017 3.615 7.052 1.00 94.62 84 ALA A N 1
ATOM 624 C CA . ALA A 1 84 ? -6.260 4.326 7.338 1.00 94.62 84 ALA A CA 1
ATOM 625 C C . ALA A 1 84 ? -7.441 3.359 7.524 1.00 94.62 84 ALA A C 1
ATOM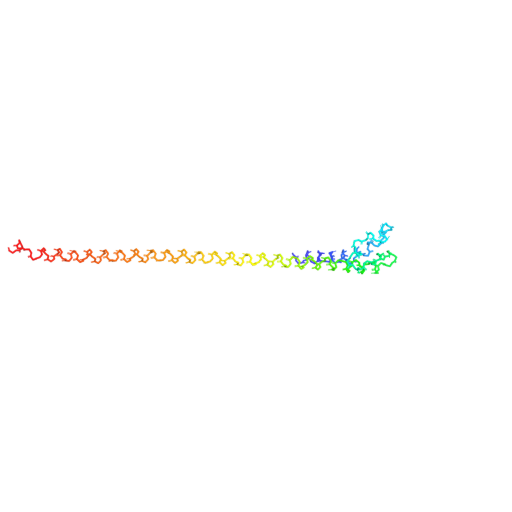 627 O O . ALA A 1 84 ? -8.216 3.519 8.467 1.00 94.62 84 ALA A O 1
ATOM 628 N N . PHE A 1 85 ? -7.544 2.318 6.690 1.00 94.56 85 PHE A N 1
ATOM 629 C CA . PHE A 1 85 ? -8.560 1.273 6.848 1.00 94.56 85 PHE A CA 1
ATOM 630 C C . PHE A 1 85 ? -8.391 0.482 8.147 1.00 94.56 85 PHE A C 1
ATOM 632 O O . PHE A 1 85 ? -9.376 0.248 8.847 1.00 94.56 85 PHE A O 1
ATOM 639 N N . VAL A 1 86 ? -7.160 0.100 8.497 1.00 94.94 86 VAL A N 1
ATOM 640 C CA . VAL A 1 86 ? -6.875 -0.609 9.755 1.00 94.94 86 VAL A CA 1
ATOM 641 C C . VAL A 1 86 ? -7.265 0.248 10.957 1.00 94.94 86 VAL A C 1
ATOM 643 O O . VAL A 1 86 ? -7.959 -0.231 11.851 1.00 94.94 86 VAL A O 1
ATOM 646 N N . LEU A 1 87 ? -6.878 1.526 10.965 1.00 93.31 87 LEU A N 1
ATOM 647 C CA . LEU A 1 87 ? -7.234 2.454 12.037 1.00 93.31 87 LEU A CA 1
ATOM 648 C C . LEU A 1 87 ? -8.749 2.638 12.138 1.00 93.31 87 LEU A C 1
ATOM 650 O O . LEU A 1 87 ? -9.293 2.528 13.233 1.00 93.31 87 LEU A O 1
ATOM 654 N N . ALA A 1 88 ? -9.440 2.853 11.017 1.00 91.75 88 ALA A N 1
ATOM 655 C CA . ALA A 1 88 ? -10.895 2.980 10.998 1.00 91.75 88 ALA A CA 1
ATOM 656 C C . ALA A 1 88 ? -11.582 1.740 11.591 1.00 91.75 88 ALA A C 1
ATOM 658 O O . ALA A 1 88 ? -12.489 1.872 12.411 1.00 91.75 88 ALA A O 1
ATOM 659 N N . PHE A 1 89 ? -11.110 0.541 11.242 1.00 91.75 89 PHE A N 1
ATOM 660 C CA . PHE A 1 89 ? -11.647 -0.706 11.782 1.00 91.75 89 PHE A CA 1
ATOM 661 C C . PHE A 1 89 ? -11.430 -0.822 13.297 1.00 91.75 89 PHE A C 1
ATOM 663 O O . PHE A 1 89 ? -12.348 -1.190 14.028 1.00 91.75 89 PHE A O 1
ATOM 670 N N . ILE A 1 90 ? -10.243 -0.446 13.785 1.00 91.19 90 ILE A N 1
ATOM 671 C CA . ILE A 1 90 ? -9.936 -0.417 15.222 1.00 91.19 90 ILE A CA 1
ATOM 672 C C . ILE A 1 90 ? -10.860 0.562 15.955 1.00 91.19 90 ILE A C 1
ATOM 674 O O . ILE A 1 90 ? -11.409 0.209 16.997 1.00 91.19 90 ILE A O 1
ATOM 678 N N . PHE A 1 91 ? -11.065 1.770 15.424 1.00 87.06 91 PHE A N 1
ATOM 679 C CA . PHE A 1 91 ? -11.940 2.764 16.052 1.00 87.06 91 PHE A CA 1
ATOM 680 C C . PHE A 1 91 ? -13.397 2.299 16.123 1.00 87.06 91 PHE A C 1
ATOM 682 O O . PHE A 1 91 ? -14.015 2.445 17.175 1.00 87.06 91 PHE A O 1
ATOM 689 N N . ILE A 1 92 ? -13.920 1.685 15.058 1.00 87.56 92 ILE A N 1
ATOM 690 C CA . ILE A 1 92 ? -15.279 1.118 15.044 1.00 87.56 92 ILE A CA 1
ATOM 691 C C . ILE A 1 92 ? -15.416 0.015 16.100 1.00 87.56 92 ILE A C 1
ATOM 693 O O . ILE A 1 92 ? -16.394 -0.024 16.846 1.00 87.56 92 ILE A O 1
ATOM 697 N N . GLU A 1 93 ? -14.428 -0.872 16.202 1.00 84.75 93 GLU A N 1
ATOM 698 C CA . GLU A 1 93 ? -14.455 -1.981 17.157 1.00 84.75 93 GLU A CA 1
ATOM 699 C C . GLU A 1 93 ? -14.350 -1.496 18.614 1.00 84.75 93 GLU A C 1
ATOM 701 O O . GLU A 1 93 ? -15.024 -2.026 19.502 1.00 84.75 93 GLU A O 1
ATOM 706 N N . ILE A 1 94 ? -13.541 -0.464 18.877 1.00 83.25 94 ILE A N 1
ATOM 707 C CA . ILE A 1 94 ? -13.444 0.167 20.200 1.00 83.25 94 ILE A CA 1
ATOM 708 C C . ILE A 1 94 ? -14.768 0.837 20.571 1.00 83.25 94 ILE A C 1
ATOM 710 O O . ILE A 1 94 ? -15.253 0.624 21.683 1.00 83.25 94 ILE A O 1
ATOM 714 N N . ASP A 1 95 ? -15.365 1.604 19.658 1.00 81.25 95 ASP A N 1
ATOM 715 C CA . ASP A 1 95 ? -16.629 2.301 19.906 1.00 81.25 95 ASP A CA 1
ATOM 716 C C . ASP A 1 95 ? -17.762 1.305 20.193 1.00 81.25 95 ASP A C 1
ATOM 718 O O . ASP A 1 95 ? -18.424 1.383 21.229 1.00 81.25 95 ASP A O 1
ATOM 722 N N . ASN A 1 96 ? -17.879 0.253 19.377 1.00 77.81 96 ASN A N 1
ATOM 723 C CA . ASN A 1 96 ? -18.839 -0.828 19.600 1.00 77.81 96 ASN A CA 1
ATOM 724 C C . ASN A 1 96 ? -18.653 -1.502 20.967 1.00 77.81 96 ASN A C 1
ATOM 726 O O . ASN A 1 96 ? -19.632 -1.770 21.669 1.00 77.81 96 ASN A O 1
ATOM 730 N N . ARG A 1 97 ? -17.408 -1.752 21.394 1.00 77.69 97 ARG A N 1
ATOM 731 C CA . ARG A 1 97 ? -17.121 -2.331 22.719 1.00 77.69 97 ARG A CA 1
ATOM 732 C C . ARG A 1 97 ? -17.481 -1.387 23.859 1.00 77.69 97 ARG A C 1
ATOM 734 O O . ARG A 1 97 ? -17.982 -1.854 24.884 1.00 77.69 97 ARG A O 1
ATOM 741 N N . LEU A 1 98 ? -17.239 -0.087 23.708 1.00 77.19 98 LEU A N 1
ATOM 742 C CA . LEU A 1 98 ? -17.594 0.921 24.708 1.00 77.19 98 LEU A CA 1
ATOM 743 C C . LEU A 1 98 ? -19.114 1.061 24.840 1.00 77.19 98 LEU A C 1
ATOM 745 O O . LEU A 1 98 ? -19.631 1.037 25.962 1.00 77.19 98 LEU A O 1
ATOM 749 N N . VAL A 1 99 ? -19.836 1.113 23.718 1.00 75.88 99 VAL A N 1
ATOM 750 C CA . VAL A 1 99 ? -21.305 1.148 23.683 1.00 75.88 99 VAL A CA 1
ATOM 751 C C . VAL A 1 99 ? -21.890 -0.114 24.317 1.00 75.88 99 VAL A C 1
ATOM 753 O O . VAL A 1 99 ? -22.733 -0.014 25.211 1.00 75.88 99 VAL A O 1
ATOM 756 N N . LEU A 1 100 ? -21.393 -1.298 23.947 1.00 77.69 100 LEU A N 1
ATOM 757 C CA . LEU A 1 100 ? -21.858 -2.568 24.507 1.00 77.69 100 LEU A CA 1
ATOM 758 C C . LEU A 1 100 ? -21.611 -2.641 26.022 1.00 77.69 100 LEU A C 1
ATOM 760 O O . LEU A 1 100 ? -22.494 -3.032 26.786 1.00 77.69 100 LEU A O 1
ATOM 764 N N . LYS A 1 101 ? -20.433 -2.207 26.488 1.00 80.81 101 LYS A N 1
ATOM 765 C CA . LYS A 1 101 ? -20.094 -2.180 27.919 1.00 80.81 101 LYS A CA 1
ATOM 766 C C . LYS A 1 101 ? -21.001 -1.226 28.702 1.00 80.81 101 LYS A C 1
ATOM 768 O O . LYS A 1 101 ? -21.423 -1.569 29.806 1.00 80.81 101 LYS A O 1
ATOM 773 N N . SER A 1 102 ? -21.328 -0.068 28.129 1.00 79.38 102 SER A N 1
ATOM 774 C CA . SER A 1 102 ? -22.259 0.903 28.716 1.00 79.38 102 SER A CA 1
ATOM 775 C C . SER A 1 102 ? -23.677 0.333 28.837 1.00 79.38 102 SER A C 1
ATOM 777 O O . SER A 1 102 ? -24.288 0.400 29.905 1.00 79.38 102 SER A O 1
ATOM 779 N N . GLN A 1 103 ? -24.174 -0.327 27.787 1.00 82.81 103 GLN A N 1
ATOM 780 C CA . GLN A 1 103 ? -25.493 -0.967 27.798 1.00 82.81 103 GLN A CA 1
ATOM 781 C C . GLN A 1 103 ? -25.578 -2.104 28.823 1.00 82.81 103 GLN A C 1
ATOM 783 O O . GLN A 1 103 ? -26.549 -2.178 29.579 1.00 82.81 103 GLN A O 1
ATOM 788 N N . ILE A 1 104 ? -24.547 -2.951 28.913 1.00 82.00 104 ILE A N 1
ATOM 789 C CA . ILE A 1 104 ? -24.475 -4.026 29.915 1.00 82.00 104 ILE A CA 1
ATOM 790 C C . ILE A 1 104 ? -24.464 -3.444 31.333 1.00 82.00 104 ILE A C 1
ATOM 792 O O . ILE A 1 104 ? -25.161 -3.952 32.213 1.00 82.00 104 ILE A O 1
ATOM 796 N N . PHE A 1 105 ? -23.708 -2.368 31.567 1.00 88.00 105 PHE A N 1
ATOM 797 C CA . PHE A 1 105 ? -23.672 -1.700 32.867 1.00 88.00 105 PHE A CA 1
ATOM 798 C C . PHE A 1 105 ? -25.044 -1.130 33.254 1.00 88.00 105 PHE A C 1
ATOM 800 O O . PHE A 1 105 ? -25.506 -1.350 34.376 1.00 88.00 105 PHE A O 1
ATOM 807 N N . TYR A 1 106 ? -25.728 -0.465 32.319 1.00 87.44 106 TYR A N 1
ATOM 808 C CA . TYR A 1 106 ? -27.073 0.069 32.535 1.00 87.44 106 TYR A CA 1
ATOM 809 C C . TYR A 1 106 ? -28.091 -1.037 32.847 1.00 87.44 106 TYR A C 1
ATOM 811 O O . TYR A 1 106 ? -28.839 -0.933 33.821 1.00 87.44 106 TYR A O 1
ATOM 819 N N . LEU A 1 107 ? -28.085 -2.127 32.074 1.00 87.50 107 LEU A N 1
ATOM 820 C CA . LEU A 1 107 ? -28.963 -3.278 32.300 1.00 87.50 107 LEU A CA 1
ATOM 821 C C . LEU A 1 107 ? -28.715 -3.920 33.665 1.00 87.50 107 LEU A C 1
ATOM 823 O O . LEU A 1 107 ? -29.667 -4.196 34.391 1.00 87.50 107 LEU A O 1
ATOM 827 N N . LYS A 1 108 ? -27.447 -4.107 34.048 1.00 90.38 108 LYS A N 1
ATOM 828 C CA . LYS A 1 108 ? -27.080 -4.672 35.352 1.00 90.38 108 LYS A CA 1
ATOM 829 C C . LYS A 1 108 ? -27.573 -3.796 36.505 1.00 90.38 108 LYS A C 1
ATOM 831 O O . LYS A 1 108 ? -28.116 -4.323 37.473 1.00 90.38 108 LYS A O 1
ATOM 836 N N . LYS A 1 109 ? -27.426 -2.472 36.388 1.00 90.94 109 LYS A N 1
ATOM 837 C CA . LYS A 1 109 ? -27.931 -1.521 37.387 1.00 90.94 109 LYS A CA 1
ATOM 838 C C . LYS A 1 109 ? -29.452 -1.616 37.521 1.00 90.94 109 LYS A C 1
ATOM 840 O O . LYS A 1 109 ? -29.953 -1.772 38.629 1.00 90.94 109 LYS A O 1
ATOM 845 N N . ARG A 1 110 ? -30.171 -1.615 36.396 1.00 90.25 110 ARG A N 1
ATOM 846 C CA . ARG A 1 110 ? -31.636 -1.701 36.383 1.00 90.25 110 ARG A CA 1
ATOM 847 C C . ARG A 1 110 ? -32.155 -3.026 36.944 1.00 90.25 110 ARG A C 1
ATOM 849 O O . ARG A 1 110 ? -33.146 -3.031 37.662 1.00 90.25 110 ARG A O 1
ATOM 856 N N . PHE A 1 111 ? -31.474 -4.138 36.669 1.00 91.50 111 PHE A N 1
ATOM 857 C CA . PHE A 1 111 ? -31.802 -5.430 37.278 1.00 91.50 111 PHE A CA 1
ATOM 858 C C . PHE A 1 111 ? -31.610 -5.424 38.797 1.00 91.50 111 PHE A C 1
ATOM 860 O O . PHE A 1 111 ?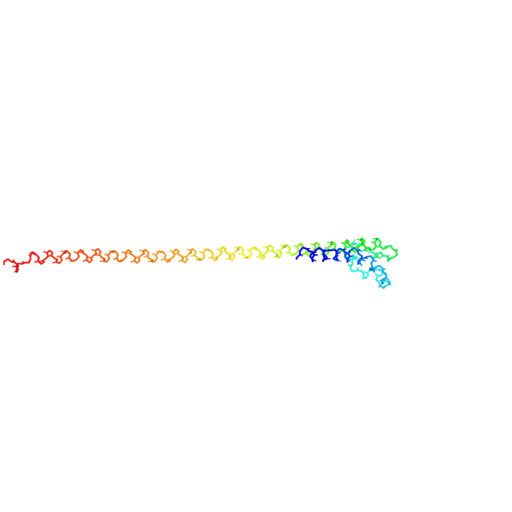 -32.467 -5.943 39.505 1.00 91.50 111 PHE A O 1
ATOM 867 N N . SER A 1 112 ? -30.529 -4.816 39.298 1.00 91.88 112 SER A N 1
ATOM 868 C CA . SER A 1 112 ? -30.305 -4.679 40.744 1.00 91.88 112 SER A CA 1
ATOM 869 C C . SER A 1 112 ? -31.431 -3.888 41.406 1.00 91.88 112 SER A C 1
ATOM 871 O O . SER A 1 112 ? -32.014 -4.365 42.368 1.00 91.88 112 SER A O 1
ATOM 873 N N . GLU A 1 113 ? -31.809 -2.741 40.835 1.00 93.12 113 GLU A N 1
ATOM 874 C CA . GLU A 1 113 ? -32.893 -1.898 41.363 1.00 93.12 113 GLU A CA 1
ATOM 875 C C . GLU A 1 113 ? -34.242 -2.640 41.416 1.00 93.12 113 GLU A C 1
ATOM 877 O O . GLU A 1 113 ? -34.992 -2.507 42.384 1.00 93.12 113 GLU A O 1
ATOM 882 N N . ILE A 1 114 ? -34.545 -3.462 40.403 1.00 91.19 114 ILE A N 1
ATOM 883 C CA . ILE A 1 114 ? -35.759 -4.293 40.378 1.00 91.19 114 ILE A CA 1
ATOM 884 C C . ILE A 1 114 ? -35.714 -5.362 41.477 1.00 91.19 114 ILE A C 1
ATOM 886 O O . ILE A 1 114 ? -36.709 -5.571 42.171 1.00 91.19 114 ILE A O 1
ATOM 890 N N . ILE A 1 115 ? -34.574 -6.035 41.648 1.00 91.88 115 ILE A N 1
ATOM 891 C CA . ILE A 1 115 ? -34.398 -7.059 42.686 1.00 91.88 115 ILE A CA 1
ATOM 892 C C . ILE A 1 115 ? -34.519 -6.431 44.078 1.00 91.88 115 ILE A C 1
ATOM 894 O O . ILE A 1 115 ? -35.255 -6.954 44.914 1.00 91.88 115 ILE A O 1
ATOM 898 N N . ASP A 1 116 ? -33.878 -5.288 44.308 1.00 91.69 116 ASP A N 1
ATOM 899 C CA . ASP A 1 116 ? -33.937 -4.565 45.580 1.00 91.69 116 ASP A CA 1
ATOM 900 C C . ASP A 1 116 ? -35.373 -4.120 45.899 1.00 91.69 116 ASP A C 1
ATOM 902 O O . ASP A 1 116 ? -35.853 -4.288 47.025 1.00 91.69 116 ASP A O 1
ATOM 906 N N . SER A 1 117 ? -36.106 -3.634 44.892 1.00 90.56 117 SER A N 1
ATOM 907 C CA . SER A 1 117 ? -37.527 -3.290 45.012 1.00 90.56 117 SER A CA 1
ATOM 908 C C . SER A 1 117 ? -38.391 -4.506 45.366 1.00 90.56 117 SER A C 1
ATOM 910 O O . SER A 1 117 ? -39.216 -4.434 46.281 1.00 90.56 117 SER A O 1
ATOM 912 N N . LEU A 1 118 ? -38.175 -5.649 44.707 1.00 89.44 118 LEU A N 1
ATOM 913 C CA . LEU A 1 118 ? -38.894 -6.894 44.988 1.00 89.44 118 LEU A CA 1
ATOM 914 C C . LEU A 1 118 ? -38.626 -7.393 46.410 1.00 89.44 118 LEU A C 1
ATOM 916 O O . LEU A 1 118 ? -39.573 -7.724 47.126 1.00 89.44 118 LEU A O 1
ATOM 920 N N . ILE A 1 119 ? -37.365 -7.400 46.846 1.00 90.44 119 ILE A N 1
ATOM 921 C CA . ILE A 1 119 ? -36.977 -7.810 48.202 1.00 90.44 119 ILE A CA 1
ATOM 922 C C . ILE A 1 119 ? -37.623 -6.888 49.241 1.00 90.44 119 ILE A C 1
ATOM 924 O O . ILE A 1 119 ? -38.221 -7.375 50.204 1.00 90.44 119 ILE A O 1
ATOM 928 N N . SER A 1 120 ? -37.574 -5.571 49.022 1.00 89.50 120 SER A N 1
ATOM 929 C CA . SER A 1 120 ? -38.213 -4.582 49.896 1.00 89.50 120 SER A CA 1
ATOM 930 C C . SER A 1 120 ? -39.732 -4.781 49.970 1.00 89.50 120 SER A C 1
ATOM 932 O O . SER A 1 120 ? -40.302 -4.845 51.062 1.00 89.50 120 SER A O 1
ATOM 934 N N . SER A 1 121 ? -40.394 -4.968 48.823 1.00 85.88 121 SER A N 1
ATOM 935 C CA . SER A 1 121 ? -41.843 -5.199 48.758 1.00 85.88 121 SER A CA 1
ATOM 936 C C . SER A 1 121 ? -42.259 -6.477 49.489 1.00 85.88 121 SER A C 1
ATOM 938 O O . SER A 1 121 ? -43.237 -6.469 50.236 1.00 85.88 121 SER A O 1
ATOM 940 N N . ARG A 1 122 ? -41.470 -7.552 49.365 1.00 89.81 122 ARG A N 1
ATOM 941 C CA . ARG A 1 122 ? -41.699 -8.819 50.064 1.00 89.81 122 ARG A CA 1
ATOM 942 C C . ARG A 1 122 ? -41.553 -8.653 51.573 1.00 89.81 122 ARG A C 1
ATOM 944 O O . ARG A 1 122 ? -42.388 -9.162 52.314 1.00 89.81 122 ARG A O 1
ATOM 951 N N . GLY A 1 123 ? -40.532 -7.927 52.030 1.00 89.50 123 GLY A N 1
ATOM 952 C CA . GLY A 1 123 ? -40.352 -7.615 53.449 1.00 89.50 123 GLY A CA 1
ATOM 953 C C . GLY A 1 123 ? -41.534 -6.829 54.021 1.00 89.50 123 GLY A C 1
ATOM 954 O O . GLY A 1 123 ? -42.059 -7.179 55.077 1.00 89.50 123 GLY A O 1
ATOM 955 N N . ASN A 1 124 ? -42.012 -5.825 53.284 1.00 88.38 124 ASN A N 1
ATOM 956 C CA . ASN A 1 124 ? -43.190 -5.044 53.665 1.00 88.38 124 ASN A CA 1
ATOM 957 C C . ASN A 1 124 ? -44.470 -5.887 53.682 1.00 88.38 124 ASN A C 1
ATOM 959 O O . ASN A 1 124 ? -45.269 -5.743 54.604 1.00 88.38 124 ASN A O 1
ATOM 963 N N . PHE A 1 125 ? -44.647 -6.790 52.716 1.00 90.75 125 PHE A N 1
ATOM 964 C CA . PHE A 1 125 ? -45.783 -7.708 52.676 1.00 90.75 125 PHE A CA 1
ATOM 965 C C . PHE A 1 125 ? -45.782 -8.667 53.871 1.00 90.75 125 PHE A C 1
ATOM 967 O O . PHE A 1 125 ? -46.794 -8.777 54.556 1.00 90.75 125 PHE A O 1
ATOM 974 N N . ILE A 1 126 ? -44.642 -9.296 54.180 1.00 90.81 126 ILE A N 1
ATOM 975 C CA . ILE A 1 126 ? -44.503 -10.184 55.348 1.00 90.81 126 ILE A CA 1
ATOM 976 C C . ILE A 1 126 ? -44.779 -9.414 56.643 1.00 90.81 126 ILE A C 1
ATOM 978 O O . ILE A 1 126 ? -45.518 -9.889 57.502 1.00 90.81 126 ILE A O 1
ATOM 982 N N . ARG A 1 127 ? -44.234 -8.199 56.774 1.00 90.81 127 ARG A N 1
ATOM 983 C CA . ARG A 1 127 ? -44.486 -7.330 57.929 1.00 90.81 127 ARG A CA 1
ATOM 984 C C . ARG A 1 127 ? -45.969 -6.979 58.057 1.00 90.81 127 ARG A C 1
ATOM 986 O O . ARG A 1 127 ? -46.510 -7.058 59.156 1.00 90.81 127 ARG A O 1
ATOM 993 N N . TRP A 1 128 ? -46.630 -6.612 56.962 1.00 91.00 128 TRP A N 1
ATOM 994 C CA . TRP A 1 128 ? -48.068 -6.342 56.955 1.00 91.00 128 TRP A CA 1
ATOM 995 C C . TRP A 1 1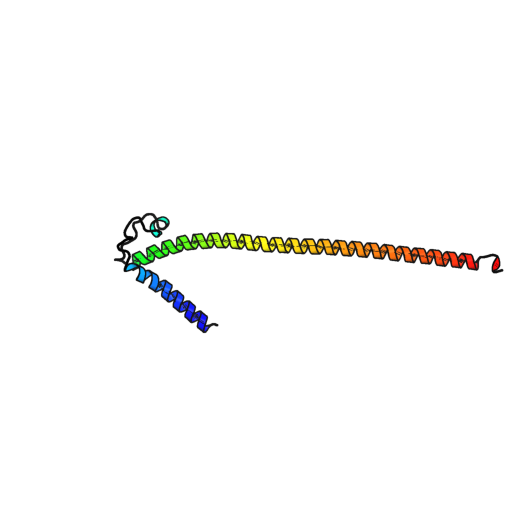28 ? -48.867 -7.570 57.409 1.00 91.00 128 TRP A C 1
ATOM 997 O O . TRP A 1 128 ? -49.720 -7.446 58.285 1.00 91.00 128 TRP A O 1
ATOM 1007 N N . LEU A 1 129 ? -48.519 -8.756 56.903 1.00 90.19 129 LEU A N 1
ATOM 1008 C CA . LEU A 1 129 ? -49.159 -10.021 57.274 1.00 90.19 129 LEU A CA 1
ATOM 1009 C C . LEU A 1 129 ? -48.990 -10.328 58.769 1.00 90.19 129 LEU A C 1
ATOM 1011 O O . LEU A 1 129 ? -49.965 -10.637 59.447 1.00 90.19 129 LEU A O 1
ATOM 1015 N N . SER A 1 130 ? -47.783 -10.131 59.311 1.00 88.62 130 SER A N 1
ATOM 1016 C CA . SER A 1 130 ? -47.515 -10.335 60.741 1.00 88.62 130 SER A CA 1
ATOM 1017 C C . SER A 1 130 ? -48.292 -9.378 61.649 1.00 88.62 130 SER A C 1
ATOM 1019 O O . SER A 1 130 ? -48.694 -9.760 62.746 1.00 88.62 130 SER A O 1
ATOM 1021 N N . LEU A 1 131 ? -48.525 -8.136 61.208 1.00 90.12 131 LEU A N 1
ATOM 1022 C CA . LEU A 1 131 ? -49.311 -7.160 61.965 1.00 90.12 131 LEU A CA 1
ATOM 1023 C C . LEU A 1 131 ? -50.800 -7.507 61.943 1.00 90.12 131 LEU A C 1
ATOM 1025 O O . LEU A 1 131 ? -51.487 -7.273 62.933 1.00 90.12 131 LEU A O 1
ATOM 1029 N N . LEU A 1 132 ? -51.284 -8.074 60.835 1.00 87.94 132 LEU A N 1
ATOM 1030 C CA . LEU A 1 132 ? -52.662 -8.532 60.707 1.00 87.94 132 LEU A CA 1
ATOM 1031 C C . LEU A 1 132 ? -52.945 -9.698 61.667 1.00 87.94 132 LEU A C 1
ATOM 1033 O O . LEU A 1 132 ? -53.910 -9.640 62.428 1.00 87.94 132 LEU A O 1
ATOM 1037 N N . GLU A 1 133 ? -52.071 -10.710 61.678 1.00 86.94 133 GLU A N 1
ATOM 1038 C CA . GLU A 1 133 ? -52.192 -11.888 62.553 1.00 86.94 133 GLU A CA 1
ATOM 1039 C C . GLU A 1 133 ? -52.113 -11.535 64.042 1.00 86.94 133 GLU A C 1
ATOM 1041 O O . GLU A 1 133 ? -52.824 -12.119 64.853 1.00 86.94 133 GLU A O 1
ATOM 1046 N N . ASN A 1 134 ? -51.280 -10.559 64.411 1.00 83.12 134 ASN A N 1
ATOM 1047 C CA . ASN A 1 134 ? -51.105 -10.136 65.803 1.00 83.12 134 ASN A CA 1
ATOM 1048 C C . ASN A 1 134 ? -52.025 -8.972 66.208 1.00 83.12 134 ASN A C 1
ATOM 1050 O O . ASN A 1 134 ? -51.832 -8.370 67.268 1.00 83.12 134 ASN A O 1
ATOM 1054 N N . SER A 1 135 ? -53.008 -8.616 65.375 1.00 75.88 135 SER A N 1
ATOM 1055 C CA . SER A 1 135 ? -53.924 -7.523 65.690 1.00 75.88 135 SER A CA 1
ATOM 1056 C C . SER A 1 135 ? -54.922 -7.923 66.793 1.00 75.88 135 SER A C 1
ATOM 1058 O O . SER A 1 135 ? -55.466 -9.029 66.776 1.00 75.88 135 SER A O 1
ATOM 1060 N N . PRO A 1 136 ? -55.220 -7.028 67.755 1.00 73.12 136 PRO A N 1
ATOM 1061 C CA . PRO A 1 136 ? -56.115 -7.320 68.881 1.00 73.12 136 PRO A CA 1
ATOM 1062 C C . PRO A 1 136 ? -57.583 -7.538 68.477 1.00 73.12 136 PRO A C 1
ATOM 1064 O O . PRO A 1 136 ? -58.381 -7.955 69.305 1.00 73.12 136 PRO A O 1
ATOM 1067 N N . SER A 1 137 ? -57.940 -7.278 67.217 1.00 70.00 137 SER A N 1
ATOM 1068 C CA . SER A 1 137 ? -59.259 -7.542 66.631 1.00 70.00 137 SER A CA 1
ATOM 1069 C C . SER A 1 137 ? -59.477 -8.992 66.182 1.00 70.00 137 SER A C 1
ATOM 1071 O O . SER A 1 137 ? -60.602 -9.346 65.845 1.00 70.00 137 SER A O 1
ATOM 1073 N N . ALA A 1 138 ? -58.424 -9.816 66.132 1.00 59.81 138 ALA A N 1
ATOM 1074 C CA . ALA A 1 138 ? -58.505 -11.226 65.739 1.00 59.81 138 ALA A CA 1
ATOM 1075 C C . ALA A 1 138 ? -58.702 -12.189 66.929 1.00 59.81 138 ALA A C 1
ATOM 1077 O O . ALA A 1 138 ? -58.708 -13.404 66.729 1.00 59.81 138 ALA A O 1
ATOM 1078 N N . ARG A 1 139 ? -58.832 -11.659 68.153 1.00 51.12 139 ARG A N 1
ATOM 1079 C CA . ARG A 1 139 ? -58.986 -12.433 69.389 1.00 51.12 139 ARG A CA 1
ATOM 1080 C C . ARG A 1 139 ? -60.374 -12.280 69.991 1.00 51.12 139 ARG A C 1
ATOM 1082 O O . ARG A 1 139 ? -60.896 -11.146 69.960 1.00 51.12 139 ARG A O 1
#

Foldseek 3Di:
DVVVVVVVVVVVVVCLVVVLLVVLPDPPPQQAQNDPLCVQLPVDGQDHSPDSVSNSVSVVSSCVRVVVVVVVVVVVVVVVVVVVVVVVVVVVVVVVVVVVVVVVVVVVVVVVVVVVVVVVVVVVVVVVVVCVVPPPVVD